Protein AF-A0A4R8G2D9-F1 (afdb_monomer)

Structure (mmCIF, N/CA/C/O backbone):
data_AF-A0A4R8G2D9-F1
#
_entry.id   AF-A0A4R8G2D9-F1
#
loop_
_atom_site.group_PDB
_atom_site.id
_atom_site.type_symbol
_atom_site.label_atom_id
_atom_site.label_alt_id
_atom_site.label_comp_id
_atom_site.label_asym_id
_atom_site.label_entity_id
_atom_site.label_seq_id
_atom_site.pdbx_PDB_ins_code
_atom_site.Cartn_x
_atom_site.Cartn_y
_atom_site.Cartn_z
_atom_site.occupancy
_atom_site.B_iso_or_equiv
_atom_site.auth_seq_id
_atom_site.auth_comp_id
_atom_site.auth_asym_id
_atom_site.auth_atom_id
_atom_site.pdbx_PDB_model_num
ATOM 1 N N . MET A 1 1 ? 5.574 -17.695 -63.990 1.00 41.19 1 MET A N 1
ATOM 2 C CA . MET A 1 1 ? 5.864 -16.262 -63.795 1.00 41.19 1 MET A CA 1
ATOM 3 C C . MET A 1 1 ? 4.819 -15.732 -62.835 1.00 41.19 1 MET A C 1
ATOM 5 O O . MET A 1 1 ? 3.802 -15.215 -63.269 1.00 41.19 1 MET A O 1
ATOM 9 N N . ASP A 1 2 ? 4.841 -16.156 -61.573 1.00 43.00 2 ASP A N 1
ATOM 10 C CA . ASP A 1 2 ? 5.840 -15.807 -60.544 1.00 43.00 2 ASP A CA 1
ATOM 11 C C . ASP A 1 2 ? 5.868 -14.294 -60.326 1.00 43.00 2 ASP A C 1
ATOM 13 O O . ASP A 1 2 ? 6.412 -13.580 -61.159 1.00 43.00 2 ASP A O 1
ATOM 17 N N . ASP A 1 3 ? 5.253 -13.829 -59.235 1.00 42.56 3 ASP A N 1
ATOM 18 C CA . ASP A 1 3 ? 6.032 -13.208 -58.160 1.00 42.56 3 ASP A CA 1
ATOM 19 C C . ASP A 1 3 ? 5.230 -13.206 -56.841 1.00 42.56 3 ASP A C 1
ATOM 21 O O . ASP A 1 3 ? 4.154 -12.616 -56.725 1.00 42.56 3 ASP A O 1
ATOM 25 N N . ILE A 1 4 ? 5.752 -13.945 -55.859 1.00 54.12 4 ILE A N 1
ATOM 26 C CA . ILE A 1 4 ? 5.412 -13.849 -54.440 1.00 54.12 4 ILE A CA 1
ATOM 27 C C . ILE A 1 4 ? 6.552 -13.064 -53.788 1.00 54.12 4 ILE A C 1
ATOM 29 O O . ILE A 1 4 ? 7.667 -13.567 -53.686 1.00 54.12 4 ILE A O 1
ATOM 33 N N . GLY A 1 5 ? 6.246 -11.882 -53.261 1.00 42.50 5 GLY A N 1
ATOM 34 C CA . GLY A 1 5 ? 7.154 -11.081 -52.438 1.00 42.50 5 GLY A CA 1
ATOM 35 C C . GLY A 1 5 ? 6.534 -9.701 -52.193 1.00 42.50 5 GLY A C 1
ATOM 36 O O . GLY A 1 5 ? 5.919 -9.137 -53.078 1.00 42.50 5 GLY A O 1
ATOM 37 N N . GLY A 1 6 ? 6.566 -9.070 -51.029 1.00 42.22 6 GLY A N 1
ATOM 38 C CA . GLY A 1 6 ? 7.252 -9.378 -49.798 1.00 42.22 6 GLY A CA 1
ATOM 39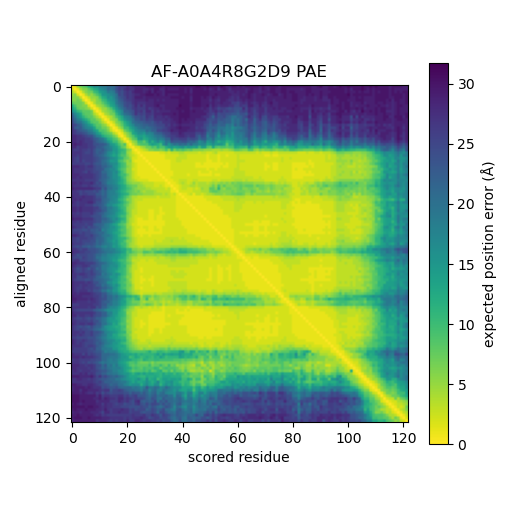 C C . GLY A 1 6 ? 6.545 -8.655 -48.656 1.00 42.22 6 GLY A C 1
ATOM 40 O O . GLY A 1 6 ? 6.236 -7.467 -48.698 1.00 42.22 6 GLY A O 1
ATOM 41 N N . ARG A 1 7 ? 6.299 -9.438 -47.617 1.00 50.34 7 ARG A N 1
ATOM 42 C CA . ARG A 1 7 ? 5.985 -9.043 -46.253 1.00 50.34 7 ARG A CA 1
ATOM 43 C C . ARG A 1 7 ? 7.071 -8.106 -45.726 1.00 50.34 7 ARG A C 1
ATOM 45 O O . ARG A 1 7 ? 8.157 -8.587 -45.445 1.00 50.34 7 ARG A O 1
ATOM 52 N N . HIS A 1 8 ? 6.769 -6.834 -45.479 1.00 47.38 8 HIS A N 1
ATOM 53 C CA . HIS A 1 8 ? 7.532 -6.036 -44.518 1.00 47.38 8 HIS A CA 1
ATOM 54 C C . HIS A 1 8 ? 6.616 -5.106 -43.721 1.00 47.38 8 HIS A C 1
ATOM 56 O O . HIS A 1 8 ? 6.176 -4.063 -44.186 1.00 47.38 8 HIS A O 1
ATOM 62 N N . GLY A 1 9 ? 6.348 -5.557 -42.492 1.00 43.56 9 GLY A N 1
ATOM 63 C CA . GLY A 1 9 ? 6.237 -4.726 -41.300 1.00 43.56 9 GLY A CA 1
ATOM 64 C C . GLY A 1 9 ? 5.291 -3.538 -41.377 1.00 43.56 9 GLY A C 1
ATOM 65 O O . GLY A 1 9 ? 5.739 -2.401 -41.473 1.00 43.56 9 GLY A O 1
ATOM 66 N N . GLN A 1 10 ? 4.001 -3.790 -41.150 1.00 44.69 10 GLN A N 1
ATOM 67 C CA . GLN A 1 10 ? 3.213 -2.860 -40.344 1.00 44.69 10 GLN A CA 1
ATOM 68 C C . GLN A 1 10 ? 3.954 -2.702 -39.012 1.00 44.69 10 GLN A C 1
ATOM 70 O O . GLN A 1 10 ? 3.874 -3.558 -38.131 1.00 44.69 10 GLN A O 1
ATOM 75 N N . VAL A 1 11 ? 4.771 -1.654 -38.922 1.00 46.69 11 VAL A N 1
ATOM 76 C CA . VAL A 1 11 ? 5.361 -1.181 -37.677 1.00 46.69 11 VAL A CA 1
ATOM 77 C C . VAL A 1 11 ? 4.176 -0.752 -36.829 1.00 46.69 11 VAL A C 1
ATOM 79 O O . VAL A 1 11 ? 3.665 0.357 -36.974 1.00 46.69 11 VAL A O 1
ATOM 82 N N . PHE A 1 12 ? 3.697 -1.673 -35.997 1.00 42.62 12 PHE A N 1
ATOM 83 C CA . PHE A 1 12 ? 2.834 -1.354 -34.876 1.00 42.62 12 PHE A CA 1
ATOM 84 C C . PHE A 1 12 ? 3.679 -0.441 -33.989 1.00 42.62 12 PHE A C 1
ATOM 86 O O . PHE A 1 12 ? 4.521 -0.891 -33.213 1.00 42.62 12 PHE A O 1
ATOM 93 N N . ARG A 1 13 ? 3.558 0.869 -34.212 1.00 41.97 13 ARG A N 1
ATOM 94 C CA . ARG A 1 13 ? 4.002 1.853 -33.240 1.00 41.97 13 ARG A CA 1
ATOM 95 C C . ARG A 1 13 ? 3.116 1.627 -32.026 1.00 41.97 13 ARG A C 1
ATOM 97 O O . ARG A 1 13 ? 1.999 2.128 -31.974 1.00 41.97 13 ARG A O 1
ATOM 104 N N . ASP A 1 14 ? 3.622 0.855 -31.071 1.00 42.53 14 ASP A N 1
ATOM 105 C CA . ASP A 1 14 ? 3.201 0.911 -29.674 1.00 42.53 14 ASP A CA 1
ATOM 106 C C . ASP A 1 14 ? 3.592 2.291 -29.110 1.00 42.53 14 ASP A C 1
ATOM 108 O O . ASP A 1 14 ? 4.412 2.422 -28.205 1.00 42.53 14 ASP A O 1
ATOM 112 N N . GLU A 1 15 ? 3.025 3.362 -29.662 1.00 43.12 15 GLU A N 1
ATOM 113 C CA . GLU A 1 15 ? 2.895 4.613 -28.931 1.00 43.12 15 GLU A CA 1
ATOM 114 C C . GLU A 1 15 ? 1.672 4.446 -28.038 1.00 43.12 15 GLU A C 1
ATOM 116 O O . GLU A 1 15 ? 0.574 4.881 -28.366 1.00 43.12 15 GLU A O 1
ATOM 121 N N . VAL A 1 16 ? 1.859 3.755 -26.911 1.00 52.88 16 VAL A N 1
ATOM 122 C CA . VAL A 1 16 ? 0.924 3.841 -25.789 1.00 52.88 16 VAL A CA 1
ATOM 123 C C . VAL A 1 16 ? 1.136 5.224 -25.167 1.00 52.88 16 VAL A C 1
ATOM 125 O O . VAL A 1 16 ? 2.155 5.431 -24.498 1.00 52.88 16 VAL A O 1
ATOM 128 N N . PRO A 1 17 ? 0.214 6.191 -25.319 1.00 44.34 17 PRO A N 1
ATOM 129 C CA . PRO A 1 17 ? 0.299 7.443 -24.593 1.00 44.34 17 PRO A CA 1
ATOM 130 C C . PRO A 1 17 ? -0.253 7.164 -23.192 1.00 44.34 17 PRO A C 1
ATOM 132 O O . PRO A 1 17 ? -1.429 7.371 -22.913 1.00 44.34 17 PRO A O 1
ATOM 135 N N . GLY A 1 18 ? 0.577 6.581 -22.326 1.00 46.25 18 GLY A N 1
ATOM 136 C CA . GLY A 1 18 ? 0.158 6.109 -20.998 1.00 46.25 18 GLY A CA 1
ATOM 137 C C . GLY A 1 18 ? 1.133 6.437 -19.869 1.00 46.25 18 GLY A C 1
ATOM 138 O O . GLY A 1 18 ? 1.004 5.901 -18.772 1.00 46.25 18 GLY A O 1
ATOM 139 N N . GLY A 1 19 ? 2.118 7.306 -20.113 1.00 44.00 19 GLY A N 1
ATOM 140 C CA . GLY A 1 19 ? 3.213 7.593 -19.176 1.00 44.00 19 GLY A CA 1
ATOM 141 C C . GLY A 1 19 ? 2.840 8.390 -17.917 1.00 44.00 19 GLY A C 1
ATOM 142 O O . GLY A 1 19 ? 3.689 8.565 -17.052 1.00 44.00 19 GLY A O 1
ATOM 143 N N . ALA A 1 20 ? 1.592 8.853 -17.779 1.00 44.81 20 ALA A N 1
ATOM 144 C CA . ALA A 1 20 ? 1.146 9.685 -16.653 1.00 44.81 20 ALA A CA 1
ATOM 145 C C . ALA A 1 20 ? 0.247 8.955 -15.626 1.00 44.81 20 ALA A C 1
ATOM 147 O O . ALA A 1 20 ? -0.257 9.587 -14.702 1.00 44.81 20 ALA A O 1
ATOM 148 N N . GLY A 1 21 ? 0.023 7.639 -15.764 1.00 52.72 21 GLY A N 1
ATOM 149 C CA . GLY A 1 21 ? -0.939 6.897 -14.924 1.00 52.72 21 GLY A CA 1
ATOM 150 C C . GLY A 1 21 ? -0.367 6.217 -13.671 1.00 52.72 21 GLY A C 1
ATOM 151 O O . GLY A 1 21 ? -1.095 5.987 -12.708 1.00 52.72 21 GLY A O 1
ATOM 152 N N . LEU A 1 22 ? 0.931 5.903 -13.657 1.00 59.28 22 LEU A N 1
ATOM 153 C CA . LEU A 1 22 ? 1.568 5.102 -12.599 1.00 59.28 22 LEU A CA 1
ATOM 154 C C . LEU A 1 22 ? 1.780 5.848 -11.274 1.00 59.28 22 LEU A C 1
ATOM 156 O O . LEU A 1 22 ? 1.375 5.314 -10.237 1.00 59.28 22 LEU A O 1
ATOM 160 N N . PRO A 1 23 ? 2.382 7.060 -11.261 1.00 65.19 23 PRO A N 1
ATOM 161 C CA . PRO A 1 23 ? 2.522 7.813 -10.018 1.00 65.19 23 PRO A CA 1
ATOM 162 C C . PRO A 1 23 ? 1.154 8.232 -9.471 1.00 65.19 23 PRO A C 1
ATOM 164 O O . PRO A 1 23 ? 0.912 8.075 -8.280 1.00 65.19 23 PRO A O 1
ATOM 167 N N . ALA A 1 24 ? 0.226 8.644 -10.343 1.00 79.94 24 ALA A N 1
ATOM 168 C CA . ALA A 1 24 ? -1.107 9.087 -9.941 1.00 79.94 24 ALA A CA 1
ATOM 169 C C . ALA A 1 24 ? -1.915 7.982 -9.236 1.00 79.94 24 ALA A C 1
ATOM 171 O O . ALA A 1 24 ? -2.593 8.241 -8.239 1.00 79.94 24 ALA A O 1
ATOM 172 N N . MET A 1 25 ? -1.828 6.733 -9.715 1.00 91.81 25 MET A N 1
ATOM 173 C CA . MET A 1 25 ? -2.527 5.618 -9.075 1.00 91.81 25 MET A CA 1
ATOM 174 C C . MET A 1 25 ? -1.952 5.309 -7.687 1.00 91.81 25 MET A C 1
ATOM 176 O O . MET A 1 25 ? -2.703 5.166 -6.718 1.00 91.81 25 MET A O 1
ATOM 180 N N . LEU A 1 26 ? -0.624 5.222 -7.575 1.00 93.75 26 LEU A N 1
ATOM 181 C CA . LEU A 1 26 ? 0.033 4.984 -6.291 1.00 93.75 26 LEU A CA 1
ATOM 182 C C . LEU A 1 26 ? -0.290 6.102 -5.292 1.00 93.75 26 LEU A C 1
ATOM 184 O O . LEU A 1 26 ? -0.679 5.813 -4.164 1.00 93.75 26 LEU A O 1
ATOM 188 N N . GLU A 1 27 ? -0.198 7.359 -5.715 1.00 93.12 27 GLU A N 1
ATOM 189 C CA . GLU A 1 27 ? -0.503 8.524 -4.885 1.00 93.12 27 GLU A CA 1
ATOM 190 C C . GLU A 1 27 ? -1.942 8.485 -4.350 1.00 93.12 27 GLU A C 1
ATOM 192 O O . GLU A 1 27 ? -2.162 8.632 -3.145 1.00 93.12 27 GLU A O 1
ATOM 197 N N . MET A 1 28 ? -2.923 8.179 -5.208 1.00 93.69 28 MET A N 1
ATOM 198 C CA . MET A 1 28 ? -4.320 8.046 -4.788 1.00 93.69 28 MET A CA 1
ATOM 199 C C . MET A 1 28 ? -4.514 6.919 -3.762 1.00 93.69 28 MET A C 1
ATOM 201 O O . MET A 1 28 ? -5.263 7.084 -2.792 1.00 93.69 28 MET A O 1
ATOM 205 N N . VAL A 1 29 ? -3.842 5.776 -3.949 1.00 95.44 29 VAL A N 1
ATOM 206 C CA . VAL A 1 29 ? -3.867 4.663 -2.984 1.00 95.44 29 VAL A CA 1
ATOM 207 C C . VAL A 1 29 ? -3.270 5.100 -1.651 1.00 95.44 29 VAL A C 1
ATOM 209 O O . VAL A 1 29 ? -3.909 4.905 -0.615 1.00 95.44 29 VAL A O 1
ATOM 212 N N . LEU A 1 30 ? -2.091 5.724 -1.663 1.00 95.19 30 LEU A N 1
ATOM 213 C CA . LEU A 1 30 ? -1.408 6.167 -0.448 1.00 95.19 30 LEU A CA 1
ATOM 214 C C . LEU A 1 30 ? -2.240 7.198 0.316 1.00 95.19 30 LEU A C 1
ATOM 216 O O . LEU A 1 30 ? -2.447 7.028 1.518 1.00 95.19 30 LEU A O 1
ATOM 220 N N . MET A 1 31 ? -2.796 8.200 -0.372 1.00 94.06 31 MET A N 1
ATOM 221 C CA . MET A 1 31 ? -3.666 9.207 0.240 1.00 94.06 31 MET A CA 1
ATOM 222 C C . MET A 1 31 ? -4.896 8.564 0.897 1.00 94.06 31 MET A C 1
ATOM 224 O O . MET A 1 31 ? -5.235 8.871 2.042 1.00 94.06 31 MET A O 1
ATOM 228 N N . ARG A 1 32 ? -5.549 7.623 0.202 1.00 94.31 32 ARG A N 1
ATOM 229 C CA . ARG A 1 32 ? -6.733 6.924 0.720 1.00 94.31 32 ARG A CA 1
ATOM 230 C C . ARG A 1 32 ? -6.416 6.058 1.939 1.00 94.31 32 ARG A C 1
ATOM 232 O O . ARG A 1 32 ? -7.216 6.027 2.873 1.00 94.31 32 ARG A O 1
ATOM 239 N N . LEU A 1 33 ? -5.298 5.332 1.922 1.00 95.06 33 LEU A N 1
ATOM 240 C CA . LEU A 1 33 ? -4.895 4.475 3.038 1.00 95.06 33 LEU A CA 1
ATOM 241 C C . LEU A 1 33 ? -4.456 5.309 4.246 1.00 95.06 33 LEU A C 1
ATOM 243 O O . LEU A 1 33 ? -4.870 5.005 5.360 1.00 95.06 33 LEU A O 1
ATOM 247 N N . ALA A 1 34 ? -3.719 6.399 4.024 1.00 93.75 34 ALA A N 1
ATOM 248 C CA . ALA A 1 34 ? -3.293 7.328 5.070 1.00 93.75 34 ALA A CA 1
ATOM 249 C C . ALA A 1 34 ? -4.466 8.000 5.806 1.00 93.75 34 ALA A C 1
ATOM 251 O O . ALA A 1 34 ? -4.359 8.291 6.994 1.00 93.75 34 ALA A O 1
ATOM 252 N N . ALA A 1 35 ? -5.590 8.224 5.121 1.00 91.25 35 ALA A N 1
ATOM 253 C CA . ALA A 1 35 ? -6.800 8.805 5.704 1.00 91.25 35 ALA A CA 1
ATOM 254 C C . ALA A 1 35 ? -7.762 7.764 6.314 1.00 91.25 35 ALA A C 1
ATOM 256 O O . ALA A 1 35 ? -8.842 8.127 6.784 1.00 91.25 35 ALA A O 1
ATOM 257 N N . CYS A 1 36 ? -7.431 6.470 6.275 1.00 88.00 36 CYS A N 1
ATOM 258 C CA . CYS A 1 36 ? -8.336 5.401 6.682 1.00 88.00 36 CYS A CA 1
ATOM 259 C C . CYS A 1 36 ? -8.238 5.106 8.194 1.00 88.00 36 CYS A C 1
ATOM 261 O O . CYS A 1 36 ? -7.206 4.604 8.637 1.00 88.00 36 CYS A O 1
ATOM 263 N N . PRO A 1 37 ? -9.313 5.313 8.984 1.00 87.56 37 PRO A N 1
ATOM 264 C CA . PRO A 1 37 ? -9.299 5.048 10.426 1.00 87.56 37 PRO A CA 1
ATOM 265 C C . PRO A 1 37 ? -9.589 3.579 10.786 1.00 87.56 37 PRO A C 1
ATOM 267 O O . PRO A 1 37 ? -9.576 3.217 11.959 1.00 87.56 37 PRO A O 1
ATOM 270 N N . GLU A 1 38 ? -9.913 2.737 9.801 1.00 89.19 38 GLU A N 1
ATOM 271 C CA . GLU A 1 38 ? -10.267 1.332 10.026 1.00 89.19 38 GLU A CA 1
ATOM 272 C C . GLU A 1 38 ? -9.091 0.538 10.614 1.00 89.19 38 GLU A C 1
ATOM 274 O O . GLU A 1 38 ? -7.930 0.770 10.274 1.00 89.19 38 GLU A O 1
ATOM 279 N N . THR A 1 39 ? -9.401 -0.454 11.450 1.00 90.06 39 THR A N 1
ATOM 280 C CA . THR A 1 39 ? -8.425 -1.347 12.098 1.00 90.06 39 THR A CA 1
ATOM 281 C C . THR A 1 39 ? -8.790 -2.824 11.885 1.00 90.06 39 THR A C 1
ATOM 283 O O . THR A 1 39 ? -9.817 -3.161 11.285 1.00 90.06 39 THR A O 1
ATOM 286 N N . GLY A 1 40 ? -7.916 -3.735 12.325 1.00 90.12 40 GLY A N 1
ATOM 287 C CA . GLY A 1 40 ? -8.158 -5.180 12.285 1.00 90.12 40 GLY A CA 1
ATOM 288 C C . GLY A 1 40 ? -8.382 -5.731 10.872 1.00 90.12 40 GLY A C 1
ATOM 289 O O . GLY A 1 40 ? -7.707 -5.345 9.917 1.00 90.12 40 GLY A O 1
ATOM 290 N N . ALA A 1 41 ? -9.351 -6.641 10.727 1.00 88.50 41 ALA A N 1
ATOM 291 C CA . ALA A 1 41 ? -9.643 -7.296 9.450 1.00 88.50 41 ALA A CA 1
ATOM 292 C C . ALA A 1 41 ? -9.999 -6.298 8.336 1.00 88.50 41 ALA A C 1
ATOM 294 O O . ALA A 1 41 ? -9.632 -6.506 7.182 1.00 88.50 41 ALA A O 1
ATOM 295 N N . ARG A 1 42 ? -10.667 -5.187 8.675 1.00 87.62 42 ARG A N 1
ATOM 296 C CA . ARG A 1 42 ? -11.092 -4.207 7.675 1.00 87.62 42 ARG A CA 1
ATOM 297 C C . ARG A 1 42 ? -9.925 -3.393 7.124 1.00 87.62 42 ARG A C 1
ATOM 299 O O . ARG A 1 42 ? -9.866 -3.163 5.918 1.00 87.62 42 ARG A O 1
ATOM 306 N N . ALA A 1 43 ? -8.981 -3.011 7.982 1.00 91.88 43 ALA A N 1
ATOM 307 C CA . ALA A 1 43 ? -7.736 -2.377 7.553 1.00 91.88 43 ALA A CA 1
ATOM 308 C C . ALA A 1 43 ? -6.944 -3.286 6.610 1.00 91.88 43 ALA A C 1
ATOM 310 O O . ALA A 1 43 ? -6.477 -2.836 5.563 1.00 91.88 43 ALA A O 1
ATOM 311 N N . ARG A 1 44 ? -6.876 -4.580 6.949 1.00 92.25 44 ARG A N 1
ATOM 312 C CA . ARG A 1 44 ? -6.201 -5.593 6.137 1.00 92.25 44 ARG A CA 1
ATOM 313 C C . ARG A 1 44 ? -6.801 -5.691 4.730 1.00 92.25 44 ARG A C 1
ATOM 315 O O . ARG A 1 44 ? -6.082 -5.577 3.744 1.00 92.25 44 ARG A O 1
ATOM 322 N N . GLU A 1 45 ? -8.122 -5.829 4.629 1.00 92.88 45 GLU A N 1
ATOM 323 C CA . GLU A 1 45 ? -8.825 -5.858 3.336 1.00 92.88 45 GLU A CA 1
ATOM 324 C C . GLU A 1 45 ? -8.549 -4.600 2.494 1.00 92.88 45 GLU A C 1
ATOM 326 O O . GLU A 1 45 ? -8.381 -4.678 1.276 1.00 92.88 45 GLU A O 1
ATOM 331 N N . LEU A 1 46 ? -8.505 -3.425 3.130 1.00 92.56 46 LEU A N 1
ATOM 332 C CA . LEU A 1 46 ? -8.272 -2.158 2.439 1.00 92.56 46 LEU A CA 1
ATOM 333 C C . LEU A 1 46 ? -6.828 -2.011 1.949 1.00 92.56 46 LEU A C 1
ATOM 335 O O . LEU A 1 46 ? -6.637 -1.572 0.813 1.00 92.56 46 LEU A O 1
ATOM 339 N N . GLY A 1 47 ? -5.841 -2.412 2.754 1.00 94.25 47 GLY A N 1
ATOM 340 C CA . GLY A 1 47 ? -4.435 -2.449 2.344 1.00 94.25 47 GLY A CA 1
ATOM 341 C C . GLY A 1 47 ? -4.206 -3.405 1.170 1.00 94.25 47 GLY A C 1
ATOM 342 O O . GLY A 1 47 ? -3.579 -3.031 0.178 1.00 94.25 47 GLY A O 1
ATOM 343 N N . GLN A 1 48 ? -4.811 -4.596 1.219 1.00 94.94 48 GLN A N 1
ATOM 344 C CA . GLN A 1 48 ? -4.771 -5.581 0.130 1.00 94.94 48 GLN A CA 1
ATOM 345 C C . GLN A 1 48 ? -5.439 -5.072 -1.149 1.00 94.94 48 GLN A C 1
ATOM 347 O O . GLN A 1 48 ? -4.905 -5.248 -2.244 1.00 94.94 48 GLN A O 1
ATOM 352 N N . LEU A 1 49 ? -6.580 -4.388 -1.031 1.00 93.75 49 LEU A N 1
ATOM 353 C CA . LEU A 1 49 ? -7.235 -3.762 -2.176 1.00 93.75 49 LEU A CA 1
ATOM 354 C C . LEU A 1 49 ? -6.362 -2.670 -2.807 1.00 93.75 49 LEU A C 1
ATOM 356 O O . LEU A 1 49 ? -6.231 -2.637 -4.029 1.00 93.75 49 LEU A O 1
ATOM 360 N N . GLY A 1 50 ? -5.767 -1.795 -1.992 1.00 94.81 50 GLY A N 1
ATOM 361 C CA . GLY A 1 50 ? -4.846 -0.764 -2.479 1.00 94.81 50 GLY A CA 1
ATOM 362 C C . GLY A 1 50 ? -3.652 -1.373 -3.212 1.00 94.81 50 GLY A C 1
ATOM 363 O O . GLY A 1 50 ? -3.276 -0.909 -4.285 1.00 94.81 50 GLY A O 1
ATOM 364 N N . PHE A 1 51 ? -3.123 -2.478 -2.686 1.00 95.31 51 PHE A N 1
ATOM 365 C CA . PHE A 1 51 ? -2.055 -3.239 -3.322 1.00 95.31 51 PHE A CA 1
ATOM 366 C C . PHE A 1 51 ? -2.464 -3.799 -4.687 1.00 95.31 51 PHE A C 1
ATOM 368 O O . PHE A 1 51 ? -1.732 -3.621 -5.654 1.00 95.31 51 PHE A O 1
ATOM 375 N N . MET A 1 52 ? -3.645 -4.412 -4.799 1.00 93.88 52 MET A N 1
ATOM 376 C CA . MET A 1 52 ? -4.147 -4.927 -6.080 1.00 93.88 52 MET A CA 1
ATOM 377 C C . MET A 1 52 ? -4.404 -3.815 -7.105 1.00 93.88 52 MET A C 1
ATOM 379 O O . MET A 1 52 ? -4.126 -4.009 -8.285 1.00 93.88 52 MET A O 1
ATOM 383 N N . GLN A 1 53 ? -4.898 -2.650 -6.672 1.00 93.69 53 GLN A N 1
ATOM 384 C CA . GLN A 1 53 ? -5.095 -1.491 -7.553 1.00 93.69 53 GLN A CA 1
ATOM 385 C C . GLN A 1 53 ? -3.764 -0.964 -8.090 1.00 93.69 53 GLN A C 1
ATOM 387 O O . GLN A 1 53 ? -3.623 -0.751 -9.291 1.00 93.69 53 GLN A O 1
ATOM 392 N N . TRP A 1 54 ? -2.775 -0.809 -7.209 1.00 94.88 54 TRP A N 1
ATOM 393 C CA . TRP A 1 54 ? -1.425 -0.426 -7.605 1.00 94.88 54 TRP A CA 1
ATOM 394 C C . TRP A 1 54 ? -0.806 -1.461 -8.555 1.00 94.88 54 TRP A C 1
ATOM 396 O O . TRP A 1 54 ? -0.342 -1.093 -9.632 1.00 94.88 54 TRP A O 1
ATOM 406 N N . LEU A 1 55 ? -0.873 -2.751 -8.214 1.00 92.56 55 LEU A N 1
ATOM 407 C CA . LEU A 1 55 ? -0.332 -3.837 -9.032 1.00 92.56 55 LEU A CA 1
ATOM 408 C C . LEU A 1 55 ? -0.969 -3.871 -10.428 1.00 92.56 55 LEU A C 1
ATOM 410 O O . LEU A 1 55 ? -0.256 -3.971 -11.422 1.00 92.56 55 LEU A O 1
ATOM 414 N N . GLY A 1 56 ? -2.296 -3.737 -10.505 1.00 90.88 56 GLY A N 1
ATOM 415 C CA . GLY A 1 56 ? -3.041 -3.708 -11.766 1.00 90.88 56 GLY A CA 1
ATOM 416 C C . GLY A 1 56 ? -2.800 -2.455 -12.609 1.00 90.88 56 GLY A C 1
ATOM 417 O O . GLY A 1 56 ? -3.131 -2.451 -13.790 1.00 90.88 56 GLY A O 1
ATOM 418 N N . SER A 1 57 ? -2.217 -1.406 -12.025 1.00 91.88 57 SER A N 1
ATOM 419 C CA . SER A 1 57 ? -1.835 -0.203 -12.765 1.00 91.88 57 SER A CA 1
ATOM 420 C C . SER A 1 57 ? -0.454 -0.287 -13.400 1.00 91.88 57 SER A C 1
ATOM 422 O O . SER A 1 57 ? -0.173 0.500 -14.298 1.00 91.88 57 SER A O 1
ATOM 424 N N . LEU A 1 58 ? 0.405 -1.220 -12.967 1.00 90.75 58 LEU A N 1
ATOM 425 C CA . LEU A 1 58 ? 1.766 -1.339 -13.486 1.00 90.75 58 LEU A CA 1
ATOM 426 C C . LEU A 1 58 ? 1.777 -1.703 -14.982 1.00 90.75 58 LEU A C 1
ATOM 428 O O . LEU A 1 58 ? 0.925 -2.468 -15.439 1.00 90.75 58 LEU A O 1
ATOM 432 N N . PRO A 1 59 ? 2.774 -1.233 -15.759 1.00 88.38 59 PRO A N 1
ATOM 433 C CA . PRO A 1 59 ? 2.951 -1.678 -17.135 1.00 88.38 59 PRO A CA 1
ATOM 434 C C . PRO A 1 59 ? 3.181 -3.189 -17.192 1.00 88.38 59 PRO A C 1
ATOM 436 O O . PRO A 1 59 ? 3.889 -3.743 -16.353 1.00 88.38 59 PRO A O 1
ATOM 439 N N . GLY A 1 60 ? 2.684 -3.855 -18.238 1.00 84.75 60 GLY A N 1
ATOM 440 C CA . GLY A 1 60 ? 2.801 -5.315 -18.375 1.00 84.75 60 GLY A CA 1
ATOM 441 C C . GLY A 1 60 ? 4.238 -5.866 -18.402 1.00 84.75 60 GLY A C 1
ATOM 442 O O . GLY A 1 60 ? 4.430 -7.062 -18.217 1.00 84.75 60 GLY A O 1
ATOM 443 N N . ARG A 1 61 ? 5.253 -5.014 -18.613 1.00 86.75 61 ARG A N 1
ATOM 444 C CA . ARG A 1 61 ? 6.688 -5.367 -18.577 1.00 86.75 61 ARG A CA 1
ATOM 445 C C . ARG A 1 61 ? 7.458 -4.684 -17.440 1.00 86.75 61 ARG A C 1
ATOM 447 O O . ARG A 1 61 ? 8.667 -4.499 -17.545 1.00 86.75 61 ARG A O 1
ATOM 454 N N . ALA A 1 62 ? 6.771 -4.249 -16.387 1.00 88.00 62 ALA A N 1
ATOM 455 C CA . ALA A 1 62 ? 7.419 -3.595 -15.257 1.00 88.00 62 ALA A CA 1
ATOM 456 C C . ALA A 1 62 ? 8.377 -4.540 -14.517 1.00 88.00 62 ALA A C 1
ATOM 458 O O . ALA A 1 62 ? 8.047 -5.697 -14.254 1.00 88.00 62 ALA A O 1
ATOM 459 N N . ASP A 1 63 ? 9.533 -4.016 -14.104 1.00 90.12 63 ASP A N 1
ATOM 460 C CA . ASP A 1 63 ? 10.364 -4.656 -13.083 1.00 90.12 63 ASP A CA 1
ATOM 461 C C . ASP A 1 63 ? 9.637 -4.545 -11.738 1.00 90.12 63 ASP A C 1
ATOM 463 O O . ASP A 1 63 ? 9.656 -3.510 -11.068 1.00 90.12 63 ASP A O 1
ATOM 467 N N . LEU A 1 64 ? 8.939 -5.618 -11.379 1.00 89.44 64 L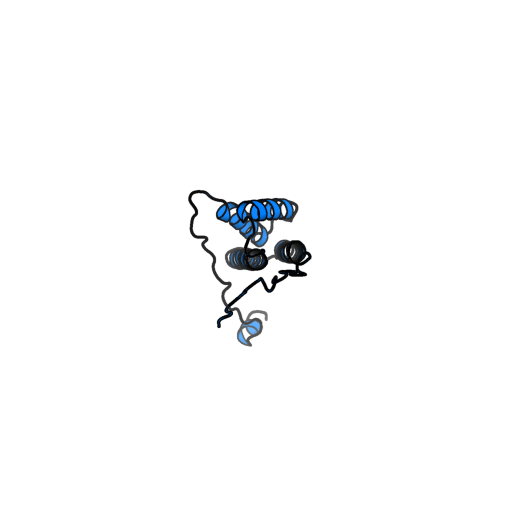EU A N 1
ATOM 468 C CA . LEU A 1 64 ? 8.089 -5.682 -10.200 1.00 89.44 64 LEU A CA 1
ATOM 469 C C . LEU A 1 64 ? 8.869 -5.460 -8.885 1.00 89.44 64 LEU A C 1
ATOM 471 O O . LEU A 1 64 ? 8.425 -4.638 -8.079 1.00 89.44 64 LEU A O 1
ATOM 475 N N . PRO A 1 65 ? 10.036 -6.096 -8.642 1.00 91.50 65 PRO A N 1
ATOM 476 C CA . PRO A 1 65 ? 10.880 -5.760 -7.497 1.00 91.50 65 PRO A CA 1
ATOM 477 C C . PRO A 1 65 ? 11.305 -4.289 -7.427 1.00 91.50 65 PRO A C 1
ATOM 479 O O . PRO A 1 65 ? 11.306 -3.711 -6.335 1.00 91.50 65 PRO A O 1
ATOM 482 N N . ALA A 1 66 ? 11.681 -3.677 -8.555 1.00 92.25 66 ALA A N 1
ATOM 483 C CA . ALA A 1 66 ? 12.051 -2.261 -8.590 1.00 92.25 66 ALA A CA 1
ATOM 484 C C . ALA A 1 66 ? 10.846 -1.347 -8.328 1.00 92.25 66 ALA A C 1
ATOM 486 O O . ALA A 1 66 ? 10.941 -0.431 -7.509 1.00 92.25 66 ALA A O 1
ATOM 487 N N . ALA A 1 67 ? 9.698 -1.642 -8.942 1.00 93.25 67 ALA A N 1
ATOM 488 C CA . ALA A 1 67 ? 8.449 -0.922 -8.718 1.00 93.25 67 ALA A CA 1
ATOM 489 C C . ALA A 1 67 ? 8.008 -1.001 -7.248 1.00 93.25 67 ALA A C 1
ATOM 491 O O . ALA A 1 67 ? 7.619 0.010 -6.666 1.00 93.25 67 ALA A O 1
ATOM 492 N N . ALA A 1 68 ? 8.132 -2.172 -6.616 1.00 94.06 68 ALA A N 1
ATOM 493 C CA . ALA A 1 68 ? 7.799 -2.358 -5.207 1.00 94.06 68 ALA A CA 1
ATOM 494 C C . ALA A 1 68 ? 8.719 -1.553 -4.270 1.00 94.06 68 ALA A C 1
ATOM 496 O O . ALA A 1 68 ? 8.234 -0.969 -3.303 1.00 94.06 68 ALA A O 1
ATOM 497 N N . ARG A 1 69 ? 10.027 -1.462 -4.565 1.00 94.44 69 ARG A N 1
ATOM 498 C CA . ARG A 1 69 ? 10.958 -0.585 -3.822 1.00 94.44 69 ARG A CA 1
ATOM 499 C C . ARG A 1 69 ? 10.587 0.891 -3.961 1.00 94.44 69 ARG A C 1
ATOM 501 O O . ARG A 1 69 ? 10.577 1.613 -2.969 1.00 94.44 69 ARG A O 1
ATOM 508 N N . ALA A 1 70 ? 10.264 1.332 -5.176 1.00 93.38 70 ALA A N 1
ATOM 509 C CA . ALA A 1 70 ? 9.855 2.712 -5.425 1.00 93.38 70 ALA A CA 1
ATOM 510 C C . ALA A 1 70 ? 8.542 3.059 -4.702 1.00 93.38 70 ALA A C 1
ATOM 512 O O . ALA A 1 70 ? 8.421 4.141 -4.128 1.00 93.38 70 ALA A O 1
ATOM 513 N N . ALA A 1 71 ? 7.582 2.131 -4.688 1.00 94.25 71 ALA A N 1
ATOM 514 C CA . ALA A 1 71 ? 6.327 2.299 -3.965 1.00 94.25 71 ALA A CA 1
ATOM 515 C C . ALA A 1 71 ? 6.527 2.326 -2.442 1.00 94.25 71 ALA A C 1
ATOM 517 O O . ALA A 1 71 ? 5.904 3.135 -1.760 1.00 94.25 71 ALA A O 1
ATOM 518 N N . GLU A 1 72 ? 7.425 1.494 -1.906 1.00 93.75 72 GLU A N 1
ATOM 519 C CA . GLU A 1 72 ? 7.748 1.472 -0.474 1.00 93.75 72 GLU A CA 1
ATOM 520 C C . GLU A 1 72 ? 8.384 2.7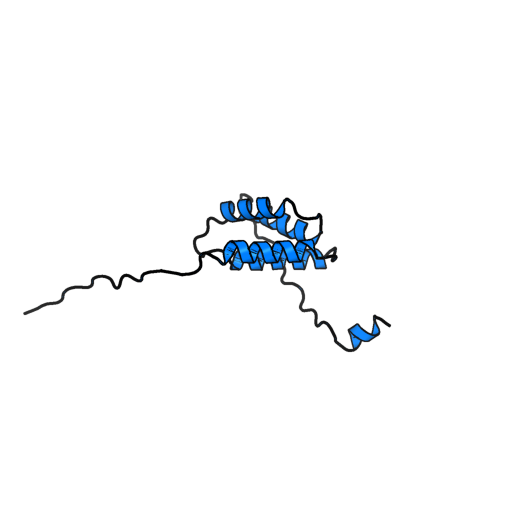93 -0.029 1.00 93.75 72 GLU A C 1
ATOM 522 O O . GLU A 1 72 ? 7.968 3.363 0.979 1.00 93.75 72 GLU A O 1
ATOM 527 N N . ALA A 1 73 ? 9.326 3.324 -0.815 1.00 93.06 73 ALA A N 1
ATOM 528 C CA . ALA A 1 73 ? 9.960 4.613 -0.541 1.00 93.06 73 ALA A CA 1
ATOM 529 C C . ALA A 1 73 ? 8.940 5.767 -0.504 1.00 93.06 73 ALA A C 1
ATOM 531 O O . ALA A 1 73 ? 9.018 6.628 0.369 1.00 93.06 73 ALA A O 1
ATOM 532 N N . GLN A 1 74 ? 7.948 5.756 -1.401 1.00 92.50 74 GLN A N 1
ATOM 533 C CA . GLN A 1 74 ? 6.856 6.739 -1.397 1.00 92.50 74 GLN A CA 1
ATOM 534 C C . GLN A 1 74 ? 5.854 6.520 -0.258 1.00 92.50 74 GLN A C 1
ATOM 536 O O . GLN A 1 74 ? 5.263 7.476 0.237 1.00 92.50 74 GLN A O 1
ATOM 541 N N . ALA A 1 75 ? 5.666 5.275 0.181 1.00 90.50 75 ALA A N 1
ATOM 542 C CA . ALA A 1 75 ? 4.791 4.950 1.298 1.00 90.50 75 ALA A CA 1
ATOM 543 C C . ALA A 1 75 ? 5.419 5.294 2.657 1.00 90.50 75 ALA A C 1
ATOM 545 O O . ALA A 1 75 ? 4.675 5.514 3.610 1.00 90.50 75 ALA A O 1
ATOM 546 N N . ALA A 1 76 ? 6.749 5.333 2.782 1.00 87.44 76 ALA A N 1
ATOM 547 C CA . ALA A 1 76 ? 7.471 5.560 4.038 1.00 87.44 76 ALA A CA 1
ATOM 548 C C . ALA A 1 76 ? 7.055 6.820 4.840 1.00 87.44 76 ALA A C 1
ATOM 550 O O . ALA A 1 76 ? 6.841 6.677 6.042 1.00 87.44 76 ALA A O 1
ATOM 551 N N . PRO A 1 77 ? 6.866 8.019 4.246 1.00 84.50 77 PRO A N 1
ATOM 552 C CA . PRO A 1 77 ? 6.523 9.232 5.002 1.00 84.50 77 PRO A CA 1
ATOM 553 C C . PRO A 1 77 ? 5.076 9.284 5.529 1.00 84.50 77 PRO A C 1
ATOM 555 O O . PRO A 1 77 ? 4.732 10.201 6.270 1.00 84.50 77 PRO A O 1
ATOM 558 N N . GLY A 1 78 ? 4.205 8.347 5.139 1.00 77.88 78 GLY A N 1
ATOM 559 C CA . GLY A 1 78 ? 2.793 8.364 5.532 1.00 77.88 78 GLY A CA 1
ATOM 560 C C . GLY A 1 78 ? 2.536 8.030 7.016 1.00 77.88 78 GLY A C 1
ATOM 561 O O . GLY A 1 78 ? 3.356 7.364 7.654 1.00 77.88 78 GLY A O 1
ATOM 562 N N . PRO A 1 79 ? 1.366 8.418 7.563 1.00 85.12 79 PRO A N 1
ATOM 563 C CA . PRO A 1 79 ? 0.974 8.113 8.941 1.00 85.12 79 PRO A CA 1
ATOM 564 C C . PRO A 1 79 ? 0.892 6.601 9.196 1.00 85.12 79 PRO A C 1
ATOM 566 O O . PRO A 1 79 ? 0.590 5.822 8.292 1.00 85.12 79 PRO A O 1
ATOM 569 N N . ALA A 1 80 ? 1.113 6.177 10.441 1.00 86.62 80 ALA A N 1
ATOM 570 C CA . ALA A 1 80 ? 1.045 4.772 10.860 1.00 86.62 80 ALA A CA 1
ATOM 571 C C . ALA A 1 80 ? -0.411 4.277 10.986 1.00 86.62 80 ALA A C 1
ATOM 573 O O . ALA A 1 80 ? -0.915 4.017 12.078 1.00 86.62 80 ALA A O 1
ATOM 574 N N . THR A 1 81 ? -1.122 4.208 9.858 1.00 94.25 81 THR A N 1
ATOM 575 C CA . THR A 1 81 ? -2.454 3.594 9.791 1.00 94.25 81 THR A CA 1
ATOM 576 C C . THR A 1 81 ? -2.333 2.103 9.499 1.00 94.25 81 THR A C 1
ATOM 578 O O . THR A 1 81 ? -1.543 1.684 8.652 1.00 94.25 81 THR A O 1
ATOM 581 N N . ALA A 1 82 ? -3.189 1.293 10.127 1.00 94.62 82 ALA A N 1
ATOM 582 C CA . ALA A 1 82 ? -3.164 -0.162 9.963 1.00 94.62 82 ALA A CA 1
ATOM 583 C C . ALA A 1 82 ? -3.345 -0.613 8.498 1.00 94.62 82 ALA A C 1
ATOM 585 O O . ALA A 1 82 ? -2.816 -1.645 8.090 1.00 94.62 82 ALA A O 1
ATOM 586 N N . ALA A 1 83 ? -4.087 0.155 7.692 1.00 94.62 83 A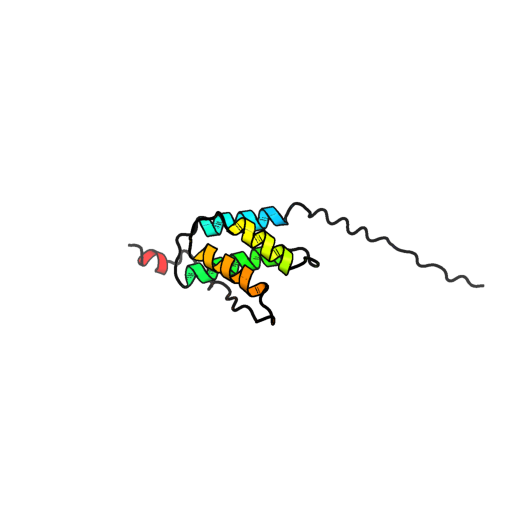LA A N 1
ATOM 587 C CA . ALA A 1 83 ? -4.307 -0.157 6.282 1.00 94.62 83 ALA A CA 1
ATOM 588 C C . ALA A 1 83 ? -3.071 0.155 5.420 1.00 94.62 83 ALA A C 1
ATOM 590 O O . ALA A 1 83 ? -2.742 -0.615 4.515 1.00 94.62 83 ALA A O 1
ATOM 591 N N . LEU A 1 84 ? -2.368 1.258 5.710 1.00 95.25 84 LEU A N 1
ATOM 592 C CA . LEU A 1 84 ? -1.109 1.586 5.041 1.00 95.25 84 LEU A CA 1
ATOM 593 C C . LEU A 1 84 ? 0.006 0.612 5.437 1.00 95.25 84 LEU A C 1
ATOM 595 O O . LEU A 1 84 ? 0.796 0.213 4.583 1.00 95.25 84 LEU A O 1
ATOM 599 N N . ASP A 1 85 ? 0.040 0.176 6.694 1.00 95.25 85 ASP A N 1
ATOM 600 C CA . ASP A 1 85 ? 1.012 -0.814 7.163 1.00 95.25 85 ASP A CA 1
ATOM 601 C C . ASP A 1 85 ? 0.816 -2.176 6.487 1.00 95.25 85 ASP A C 1
ATOM 603 O O . ASP A 1 85 ? 1.793 -2.800 6.070 1.00 95.25 85 ASP A O 1
ATOM 607 N N . GLU A 1 86 ? -0.431 -2.60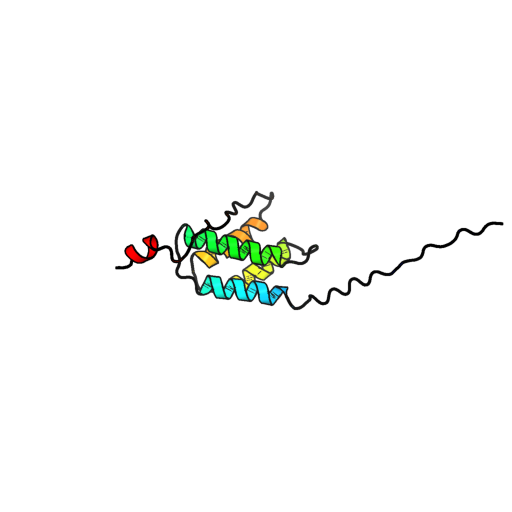9 6.273 1.00 95.62 86 GLU A N 1
ATOM 608 C CA . GLU A 1 86 ? -0.712 -3.804 5.469 1.00 95.62 86 GLU A CA 1
ATOM 609 C C . GLU A 1 86 ? -0.219 -3.645 4.021 1.00 95.62 86 GLU A C 1
ATOM 611 O O . GLU A 1 86 ? 0.384 -4.565 3.467 1.00 95.62 86 GLU A O 1
ATOM 616 N N . PHE A 1 87 ? -0.432 -2.482 3.401 1.00 95.62 87 PHE A N 1
ATOM 617 C CA . PHE A 1 87 ? 0.067 -2.213 2.050 1.00 95.62 87 PHE A CA 1
ATOM 618 C C . PHE A 1 87 ? 1.602 -2.275 1.988 1.00 95.62 87 PHE A C 1
ATOM 620 O O . PHE A 1 87 ? 2.156 -2.981 1.142 1.00 95.62 87 PHE A O 1
ATOM 627 N N . ARG A 1 88 ? 2.298 -1.616 2.926 1.00 95.38 88 ARG A N 1
ATOM 628 C CA . ARG A 1 88 ? 3.767 -1.669 3.058 1.00 95.38 88 ARG A CA 1
ATOM 629 C C . ARG A 1 88 ? 4.255 -3.110 3.243 1.00 95.38 88 ARG A C 1
ATOM 631 O O . ARG A 1 88 ? 5.195 -3.534 2.572 1.00 95.38 88 ARG A O 1
ATOM 638 N N . ARG A 1 89 ? 3.573 -3.902 4.080 1.00 95.19 89 ARG A N 1
ATOM 639 C CA . ARG A 1 89 ? 3.877 -5.328 4.290 1.00 95.19 89 ARG A CA 1
ATOM 640 C C . ARG A 1 89 ? 3.831 -6.118 2.980 1.00 95.19 89 ARG A C 1
ATOM 642 O O . ARG A 1 89 ? 4.724 -6.925 2.729 1.00 95.19 89 ARG A O 1
ATOM 649 N N . LEU A 1 90 ? 2.825 -5.890 2.135 1.00 95.25 90 LEU A N 1
ATOM 650 C CA . LEU A 1 90 ? 2.687 -6.584 0.848 1.00 95.25 90 LEU A CA 1
ATOM 651 C C . LEU A 1 90 ? 3.784 -6.196 -0.151 1.00 95.25 90 LEU A C 1
ATOM 653 O O . LEU A 1 90 ? 4.280 -7.069 -0.864 1.00 95.25 90 LEU A O 1
ATOM 657 N N . LEU A 1 91 ? 4.221 -4.931 -0.159 1.00 94.75 91 LEU A N 1
ATOM 658 C CA . LEU A 1 91 ? 5.364 -4.484 -0.968 1.00 94.75 91 LEU A CA 1
ATOM 659 C C . LEU A 1 91 ? 6.666 -5.196 -0.581 1.00 94.75 91 LEU A C 1
ATOM 661 O O . LEU A 1 91 ? 7.463 -5.541 -1.452 1.00 94.7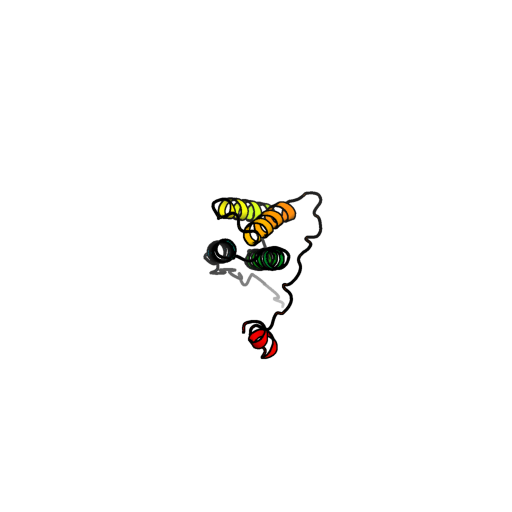5 91 LEU A O 1
ATOM 665 N N . VAL A 1 92 ? 6.875 -5.461 0.710 1.00 93.38 92 VAL A N 1
ATOM 666 C CA . VAL A 1 92 ? 8.015 -6.265 1.175 1.00 93.38 92 VAL A CA 1
ATOM 667 C C . VAL A 1 92 ? 7.846 -7.730 0.765 1.00 93.38 92 VAL A C 1
ATOM 669 O O . VAL A 1 92 ? 8.786 -8.347 0.265 1.00 93.38 92 VAL A O 1
ATOM 672 N N . GLN A 1 93 ? 6.647 -8.295 0.928 1.00 92.88 93 GLN A N 1
ATOM 673 C CA . GLN A 1 93 ? 6.400 -9.711 0.643 1.00 92.88 93 GLN A CA 1
ATOM 674 C C . GLN A 1 93 ? 6.513 -10.072 -0.835 1.00 92.88 93 GLN A C 1
ATOM 676 O O . GLN A 1 93 ? 7.073 -11.122 -1.145 1.00 92.88 93 GLN A O 1
ATOM 681 N N . ILE A 1 94 ? 6.047 -9.217 -1.750 1.00 91.62 94 ILE A N 1
ATOM 682 C CA . ILE A 1 94 ? 6.152 -9.488 -3.194 1.00 91.62 94 ILE A CA 1
ATOM 683 C C . ILE A 1 94 ? 7.611 -9.543 -3.679 1.00 91.62 94 ILE A C 1
ATOM 685 O O . ILE A 1 94 ? 7.894 -10.081 -4.745 1.00 91.62 94 ILE A O 1
ATOM 689 N N . ARG A 1 95 ? 8.549 -9.019 -2.880 1.00 90.69 95 ARG A N 1
ATOM 690 C CA . ARG A 1 95 ? 9.995 -9.053 -3.137 1.00 90.69 95 ARG A CA 1
ATOM 691 C C . ARG A 1 95 ? 10.715 -10.226 -2.468 1.00 90.69 95 ARG A C 1
ATOM 693 O O . ARG A 1 95 ? 11.923 -10.363 -2.657 1.00 90.69 95 ARG A O 1
ATOM 700 N N . ALA A 1 96 ? 10.029 -11.027 -1.653 1.00 87.19 96 ALA A N 1
ATOM 701 C CA . ALA A 1 96 ? 10.660 -12.108 -0.909 1.00 87.19 96 ALA A CA 1
ATOM 702 C C . ALA A 1 96 ? 11.144 -13.231 -1.841 1.00 87.19 96 ALA A C 1
ATOM 704 O O . ALA A 1 96 ? 10.463 -13.601 -2.797 1.00 87.19 96 ALA A O 1
ATOM 705 N N . MET A 1 97 ? 12.311 -13.794 -1.516 1.00 76.94 97 MET A N 1
ATOM 706 C CA . MET A 1 97 ? 12.872 -14.974 -2.172 1.00 76.94 97 MET A CA 1
ATOM 707 C C . MET A 1 97 ? 13.023 -16.119 -1.154 1.00 76.94 97 MET A C 1
ATOM 709 O O . MET A 1 97 ? 13.531 -15.874 -0.058 1.00 76.94 97 MET A O 1
ATOM 713 N N . PRO A 1 98 ? 12.602 -17.360 -1.477 1.00 81.00 98 PRO A N 1
ATOM 714 C CA . PRO A 1 98 ? 11.891 -17.756 -2.698 1.00 81.00 98 PRO A CA 1
ATOM 715 C C . PRO A 1 98 ? 10.504 -17.089 -2.797 1.00 81.00 98 PRO A C 1
ATOM 717 O O . PRO A 1 98 ? 9.944 -16.726 -1.758 1.00 81.00 98 PRO A O 1
ATOM 720 N N . PRO A 1 99 ? 9.944 -16.926 -4.013 1.00 78.00 99 PRO A N 1
ATOM 721 C CA . PRO A 1 99 ? 8.638 -16.307 -4.189 1.00 78.00 99 PRO A CA 1
ATOM 722 C C . PRO A 1 99 ? 7.585 -17.128 -3.446 1.00 78.00 99 PRO A C 1
ATOM 724 O O . PRO A 1 99 ? 7.471 -18.342 -3.630 1.00 78.00 99 PRO A O 1
ATOM 727 N N . ARG A 1 100 ? 6.828 -16.463 -2.572 1.00 78.31 100 ARG A N 1
ATOM 728 C CA . ARG A 1 100 ? 5.735 -17.076 -1.814 1.00 78.31 100 ARG A CA 1
ATOM 729 C C . ARG A 1 100 ? 4.399 -16.537 -2.311 1.00 78.31 100 ARG A C 1
ATOM 731 O O . ARG A 1 100 ? 4.322 -15.351 -2.634 1.00 78.31 100 ARG A O 1
ATOM 738 N N . PRO A 1 101 ? 3.343 -17.365 -2.337 1.00 81.38 101 PRO A N 1
ATOM 739 C CA . PRO A 1 101 ? 1.997 -16.875 -2.597 1.00 81.38 101 PRO A CA 1
ATOM 740 C C . PRO A 1 101 ? 1.637 -15.743 -1.628 1.00 81.38 101 PRO A C 1
ATOM 742 O O . PRO A 1 101 ? 1.846 -15.864 -0.418 1.00 81.38 101 PRO A O 1
ATOM 745 N N . LEU A 1 102 ? 1.099 -14.644 -2.159 1.00 82.25 102 LEU A N 1
ATOM 746 C CA . LEU A 1 102 ? 0.542 -13.570 -1.343 1.00 82.25 102 LEU A CA 1
ATOM 747 C C . LEU A 1 102 ? -0.874 -13.955 -0.911 1.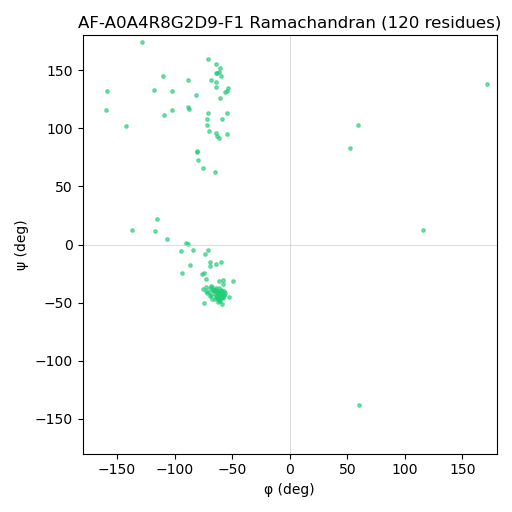00 82.25 102 LEU A C 1
ATOM 749 O O . LEU A 1 102 ? -1.712 -14.288 -1.747 1.00 82.25 102 LEU A O 1
ATOM 753 N N . ASP A 1 103 ? -1.147 -13.869 0.389 1.00 81.94 103 ASP A N 1
ATOM 754 C CA . ASP A 1 103 ? -2.480 -14.088 0.960 1.00 81.94 103 ASP A CA 1
ATOM 755 C C . ASP A 1 103 ? -3.352 -12.833 0.778 1.00 81.94 103 ASP A C 1
ATOM 757 O O . ASP A 1 103 ? -3.564 -12.036 1.706 1.00 81.94 103 ASP A O 1
ATOM 761 N N . LEU A 1 104 ? -3.767 -12.621 -0.474 1.00 83.00 104 LEU A N 1
ATOM 762 C CA . LEU A 1 104 ? -4.664 -11.550 -0.893 1.00 83.00 104 LEU A CA 1
ATOM 763 C C . LEU A 1 104 ? -6.114 -12.023 -0.767 1.00 83.00 104 LEU A C 1
ATOM 765 O O . LEU A 1 104 ? -6.548 -12.939 -1.463 1.00 83.00 104 LEU A O 1
ATOM 769 N N . ALA A 1 105 ? -6.883 -11.353 0.082 1.00 78.38 105 ALA A N 1
ATOM 770 C CA . ALA A 1 105 ? -8.319 -11.514 0.177 1.00 78.38 105 ALA A CA 1
ATOM 771 C C . ALA A 1 105 ? -9.007 -10.337 -0.521 1.00 78.38 105 ALA A C 1
ATOM 773 O O . ALA A 1 105 ? -8.700 -9.166 -0.282 1.00 78.38 105 ALA A O 1
ATOM 774 N N . LEU A 1 106 ? -9.987 -10.642 -1.372 1.00 67.88 106 LEU A N 1
ATOM 775 C CA . LEU A 1 106 ? -10.912 -9.614 -1.833 1.00 67.88 106 LEU A CA 1
ATOM 776 C C . LEU A 1 106 ? -11.703 -9.098 -0.620 1.00 67.88 106 LEU A C 1
ATOM 778 O O . LEU A 1 106 ? -12.170 -9.915 0.182 1.00 67.88 106 LEU A O 1
ATOM 782 N N . PRO A 1 107 ? -11.891 -7.772 -0.476 1.00 67.31 107 PRO A N 1
ATOM 783 C CA . PRO A 1 107 ? -12.728 -7.232 0.583 1.00 67.31 107 PRO A CA 1
ATOM 784 C C . PRO A 1 107 ? -14.102 -7.883 0.525 1.00 67.31 107 PRO A C 1
ATOM 786 O O . PRO A 1 107 ? -14.698 -7.974 -0.555 1.00 67.31 107 PRO A O 1
ATOM 789 N N . ARG A 1 108 ? -14.637 -8.298 1.677 1.00 68.56 108 ARG A N 1
ATOM 790 C CA . ARG A 1 108 ? -15.994 -8.845 1.707 1.00 68.56 108 ARG A CA 1
ATOM 791 C C . ARG A 1 108 ? -16.971 -7.817 1.117 1.00 68.56 108 ARG A C 1
ATOM 793 O O . ARG A 1 108 ? -16.931 -6.646 1.517 1.00 68.56 108 ARG A O 1
ATOM 800 N N . PRO A 1 109 ? -17.853 -8.217 0.182 1.00 66.62 109 PRO A N 1
ATOM 801 C CA . PRO A 1 109 ? -18.880 -7.327 -0.335 1.00 66.62 109 PRO A CA 1
ATOM 802 C C . PRO A 1 109 ? -19.779 -6.834 0.806 1.00 66.62 109 PRO A C 1
ATOM 804 O O . PRO A 1 109 ? -20.588 -7.582 1.349 1.00 66.62 109 PRO A O 1
ATOM 807 N N . CYS A 1 110 ? -19.656 -5.560 1.174 1.00 61.41 110 CYS A N 1
ATOM 808 C CA . CYS A 1 110 ? -20.484 -4.934 2.202 1.00 61.41 110 CYS A CA 1
ATOM 809 C C . CYS A 1 110 ? -21.444 -3.940 1.544 1.00 61.41 110 CYS A C 1
ATOM 811 O O . CYS A 1 110 ? -21.027 -2.885 1.063 1.00 61.41 110 CYS A O 1
ATOM 813 N N . ARG A 1 111 ? -22.751 -4.239 1.550 1.00 64.69 111 ARG A N 1
ATOM 814 C CA . ARG A 1 111 ? -23.778 -3.265 1.151 1.00 64.69 111 ARG A CA 1
ATOM 815 C C . ARG A 1 111 ? -23.907 -2.196 2.234 1.00 64.69 111 ARG A C 1
ATOM 817 O O . ARG A 1 111 ? -24.534 -2.415 3.271 1.00 64.69 111 ARG A O 1
ATOM 824 N N . ARG A 1 112 ? -23.333 -1.017 1.996 1.00 57.59 112 ARG A N 1
ATOM 825 C CA . ARG A 1 112 ? -23.558 0.157 2.848 1.00 57.59 112 ARG A CA 1
ATOM 826 C C . ARG A 1 112 ? -24.994 0.644 2.617 1.00 57.59 112 ARG A C 1
ATOM 828 O O . ARG A 1 112 ? -25.311 1.100 1.527 1.00 57.59 112 ARG A O 1
ATOM 835 N N . GLY A 1 113 ? -25.864 0.535 3.626 1.00 61.12 113 GLY A N 1
ATOM 836 C CA . GLY A 1 113 ? -27.174 1.209 3.612 1.00 61.12 113 GLY A CA 1
ATOM 837 C C . GLY A 1 113 ? -28.433 0.338 3.594 1.00 61.12 113 GLY A C 1
ATOM 838 O O . GLY A 1 113 ? -29.516 0.881 3.402 1.00 61.12 113 GLY A O 1
ATOM 839 N N . GLY A 1 114 ? -28.347 -0.972 3.841 1.00 65.94 114 GLY A N 1
ATOM 840 C CA . GLY A 1 114 ? -29.558 -1.767 4.084 1.00 65.94 114 GLY A CA 1
ATOM 841 C C . GLY A 1 114 ? -30.312 -1.284 5.332 1.00 65.94 114 GLY A C 1
ATOM 842 O O . GLY A 1 114 ? -29.688 -0.849 6.301 1.00 65.94 114 GLY A O 1
ATOM 843 N N . ALA A 1 115 ? -31.645 -1.407 5.347 1.00 60.50 115 ALA A N 1
ATOM 844 C CA . ALA A 1 115 ? -32.493 -1.018 6.485 1.00 60.50 115 ALA A CA 1
ATOM 845 C C . ALA A 1 115 ? -32.000 -1.588 7.834 1.00 60.50 115 ALA A C 1
ATOM 847 O O . ALA A 1 115 ? -32.105 -0.930 8.865 1.00 60.50 115 ALA A O 1
ATOM 848 N N . ARG A 1 116 ? -31.370 -2.771 7.817 1.00 60.19 116 ARG A N 1
ATOM 849 C CA . ARG A 1 116 ? -30.759 -3.419 8.988 1.00 60.19 116 ARG A CA 1
ATOM 850 C C . ARG A 1 116 ? -29.512 -2.696 9.524 1.00 60.19 116 ARG A C 1
ATOM 852 O O . ARG A 1 116 ? -29.342 -2.626 10.731 1.00 60.19 116 ARG A O 1
ATOM 859 N N . ALA A 1 117 ? -28.679 -2.112 8.658 1.00 62.16 117 ALA A N 1
ATOM 860 C CA . ALA A 1 117 ? -27.506 -1.332 9.072 1.00 62.16 117 ALA A CA 1
ATOM 861 C C . ALA A 1 117 ? -27.888 0.052 9.629 1.00 62.16 117 ALA A C 1
ATOM 863 O O . ALA A 1 117 ? -27.141 0.619 10.420 1.00 62.16 117 ALA A O 1
ATOM 864 N N . ARG A 1 118 ? -29.057 0.587 9.239 1.00 60.56 118 ARG A N 1
ATOM 865 C CA . ARG A 1 118 ? -29.608 1.833 9.799 1.00 60.56 118 ARG A CA 1
ATOM 866 C C . ARG A 1 118 ? -30.134 1.642 11.225 1.00 60.56 118 ARG A C 1
ATOM 868 O O . ARG A 1 118 ? -29.937 2.517 12.052 1.00 60.56 118 ARG A O 1
ATOM 875 N N . ARG A 1 119 ? -30.736 0.485 11.523 1.00 62.25 119 ARG A N 1
ATOM 876 C CA . ARG A 1 119 ? -31.265 0.160 12.862 1.00 62.25 119 ARG A CA 1
ATOM 877 C C . ARG A 1 119 ? -30.191 -0.056 13.934 1.00 62.25 119 ARG A C 1
ATOM 879 O O . ARG A 1 119 ? -30.519 -0.002 15.101 1.00 62.25 119 ARG A O 1
ATOM 886 N N . LEU A 1 120 ? -28.940 -0.306 13.545 1.00 59.56 120 LEU A N 1
ATOM 887 C CA . LEU A 1 120 ? -27.808 -0.478 14.469 1.00 59.56 120 LEU A CA 1
ATOM 888 C C . LEU A 1 120 ? -27.083 0.844 14.796 1.00 59.56 120 LEU A C 1
ATOM 890 O O . LEU A 1 120 ? -26.065 0.822 15.478 1.00 59.56 120 LEU A O 1
ATOM 894 N N . ARG A 1 121 ? -27.547 1.979 14.251 1.00 56.03 121 ARG A N 1
ATOM 895 C CA . ARG A 1 121 ? -26.988 3.327 14.480 1.00 56.03 121 ARG A CA 1
ATOM 896 C C . ARG A 1 121 ? -27.983 4.285 15.159 1.00 56.03 121 ARG A C 1
ATOM 898 O O . ARG A 1 121 ? -27.730 5.486 15.168 1.00 56.03 121 ARG A O 1
ATOM 905 N N . LEU A 1 122 ? -29.100 3.757 15.660 1.00 52.44 122 LEU A N 1
ATOM 906 C CA . LEU A 1 122 ? -30.029 4.418 16.582 1.00 52.44 122 LEU A CA 1
ATOM 907 C C . LEU A 1 122 ? -29.857 3.760 17.949 1.00 52.44 122 LEU A C 1
ATOM 909 O O . LEU A 1 122 ? -29.929 4.499 18.948 1.00 52.44 122 LEU A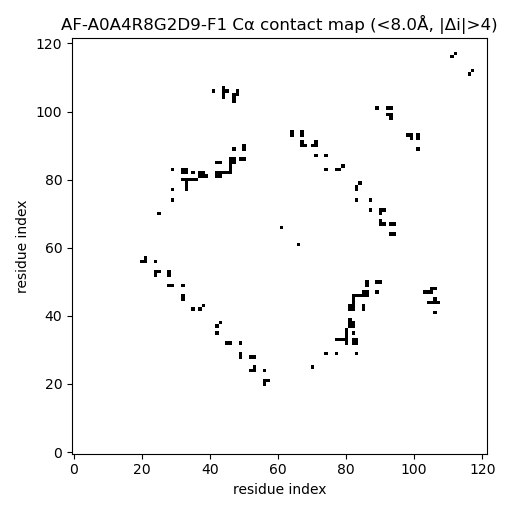 O 1
#

pLDDT: mean 78.29, std 18.68, range [41.19, 95.62]

Sequence (122 aa):
MDDIGGRHGQVFRDEVPGGAGLPAMLEMVLMRLAACPETGARARELGQLGFMQWLGSLPGRADLPAAARAAEAQAAPGPATAALDEFRRLLVQIRAMPPRPLDLALPRPCRRGGARARRLRL

Foldseek 3Di:
DDDDDDDDDPPPPPPPVQVPQQVVLLVVLLVVLLPDQDDDPQLLLSLLVSLVSNVVRDDPPDPLLVSLVVSLVVLVVGDPGSNSVNNNVVSVLCNDPPNDDDPRDHPDDDDPDDPVVVVVVD

Mean predicted aligned error: 12.24 Å

Secondary structure (DSSP, 8-state):
------------------TTSHHHHHHHHHHHHHT----HHHHHHHHHHHHHHHHHHS-TT--HHHHHHHHHHHHTTS---HHHHHHHHHHHHTT-SS-----PPPPP---TT-HHHHHT--

Organism: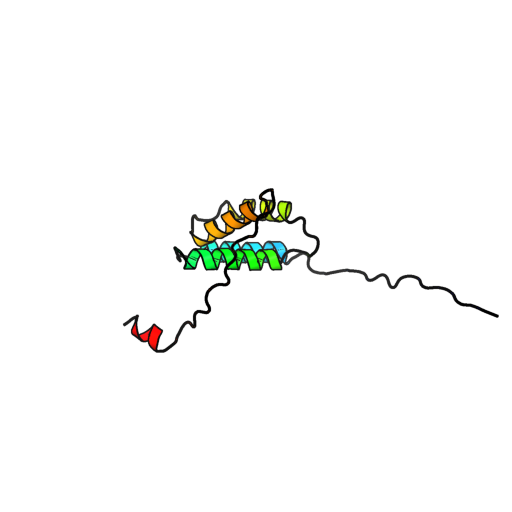 NCBI:txid364297

Solvent-accessible surface area (backbone atoms only — not comparable to full-atom values): 7587 Å² total; per-residue (Å²): 134,84,88,90,83,78,95,76,75,87,74,76,73,83,76,71,94,59,91,75,53,55,67,56,46,45,51,54,38,51,55,53,26,51,70,39,86,49,54,70,73,60,8,42,27,50,9,41,47,41,44,52,54,42,60,72,56,52,61,98,82,56,60,59,61,60,51,32,50,55,51,42,63,68,52,62,84,52,62,98,21,55,13,37,51,40,31,49,51,48,41,56,48,78,57,40,81,77,82,62,88,76,93,72,55,80,59,76,90,71,81,85,77,47,75,71,64,56,66,76,76,114

Radius of gyration: 21.35 Å; Cα contacts (8 Å, |Δi|>4): 95; chains: 1; bounding box: 45×27×80 Å